Protein AF-A0A221NLJ0-F1 (afdb_monomer_lite)

pLDDT: mean 79.33, std 16.82, range [41.09, 97.25]

Sequence (148 aa):
MNDIEALKMIGRLVASARVQEGKTQVVFAKEAGIDVKTLRTLETGDRLLHDTKLHAVEKVLGWRAMSIRQIWDRREDIDLSLVTTDDMKLGAQQESWDELDAETGKPVTKASQLTTEELLMELQYRVRHLTVEVSKLKDEREAPSTDH

Foldseek 3Di:
DQLQVLQQLQLCQLVVLCVVVVHDLVRLCVQLVHDSVVNVCSNNSVDDDPLSSVQSSLVSSLFDRCLSVVCNVCRVPDDSVPDHNVSRNVCSPVQDLVNVCVVPDDDPPDLVVDDPVRSVVVVVVVVVVVVVVVVVVVVVVPPDPPDD

Structure (mmCIF, N/CA/C/O backbone):
data_AF-A0A221NLJ0-F1
#
_entry.id   AF-A0A221NLJ0-F1
#
loop_
_atom_site.group_PDB
_atom_site.id
_atom_site.type_symbol
_atom_site.label_atom_id
_atom_site.label_alt_id
_atom_site.label_comp_id
_atom_site.label_asym_id
_atom_site.label_entity_id
_atom_site.label_seq_id
_atom_site.pdbx_PDB_ins_code
_atom_site.Cartn_x
_atom_site.Cartn_y
_atom_site.Cartn_z
_atom_site.occupancy
_atom_site.B_iso_or_equiv
_atom_site.auth_seq_id
_atom_site.auth_comp_id
_atom_site.auth_asym_id
_atom_site.auth_atom_id
_atom_site.pdbx_PDB_model_num
ATOM 1 N N . MET A 1 1 ? 18.245 -1.925 -12.129 1.00 56.31 1 MET A N 1
ATOM 2 C CA . MET A 1 1 ? 18.397 -0.463 -11.887 1.00 56.31 1 MET A CA 1
ATOM 3 C C . MET A 1 1 ? 17.039 0.201 -11.610 1.00 56.31 1 MET A C 1
ATOM 5 O O . MET A 1 1 ? 16.926 1.404 -11.774 1.00 56.31 1 MET A O 1
ATOM 9 N N . ASN A 1 2 ? 16.032 -0.560 -11.144 1.00 73.94 2 ASN A N 1
ATOM 10 C CA . ASN A 1 2 ? 14.635 -0.109 -11.086 1.00 73.94 2 ASN A CA 1
ATOM 11 C C . ASN A 1 2 ? 14.098 0.098 -9.650 1.00 73.94 2 ASN A C 1
ATOM 13 O O . ASN A 1 2 ? 12.963 0.502 -9.432 1.00 73.94 2 ASN A O 1
ATOM 17 N N . ASP A 1 3 ? 14.921 -0.169 -8.633 1.00 88.62 3 ASP A N 1
ATOM 18 C CA . ASP A 1 3 ? 14.482 -0.201 -7.233 1.00 88.62 3 ASP A CA 1
ATOM 19 C C . ASP A 1 3 ? 14.098 1.187 -6.707 1.00 88.62 3 ASP A C 1
ATOM 21 O O . ASP A 1 3 ? 13.052 1.354 -6.087 1.00 88.62 3 ASP A O 1
ATOM 25 N N . ILE A 1 4 ? 14.917 2.208 -6.978 1.00 91.62 4 ILE A N 1
ATOM 26 C CA . ILE A 1 4 ? 14.652 3.582 -6.516 1.00 91.62 4 ILE A CA 1
ATOM 27 C C . ILE A 1 4 ? 13.436 4.171 -7.239 1.00 91.62 4 ILE A C 1
ATOM 29 O O . ILE A 1 4 ? 12.635 4.880 -6.630 1.00 91.62 4 ILE A O 1
ATOM 33 N N . GLU A 1 5 ? 13.289 3.883 -8.531 1.00 90.94 5 GLU A N 1
ATOM 34 C CA . GLU A 1 5 ? 12.156 4.345 -9.335 1.00 90.94 5 GLU A CA 1
ATOM 35 C C . GLU A 1 5 ? 10.857 3.679 -8.879 1.00 90.94 5 GLU A C 1
ATOM 37 O O . GLU A 1 5 ? 9.876 4.383 -8.630 1.00 90.94 5 GLU A O 1
ATOM 42 N N . ALA A 1 6 ? 10.880 2.366 -8.629 1.00 92.81 6 ALA A N 1
ATOM 43 C CA . ALA A 1 6 ? 9.759 1.631 -8.055 1.00 92.81 6 ALA A CA 1
ATOM 44 C C . ALA A 1 6 ? 9.356 2.168 -6.679 1.00 92.81 6 ALA A C 1
ATOM 46 O O . ALA A 1 6 ? 8.175 2.430 -6.457 1.00 92.81 6 ALA A O 1
ATOM 47 N N . LEU A 1 7 ? 10.311 2.401 -5.768 1.00 95.56 7 LEU A N 1
ATOM 48 C CA . LEU A 1 7 ? 10.001 2.964 -4.449 1.00 95.56 7 LEU A CA 1
ATOM 49 C C . LEU A 1 7 ? 9.343 4.344 -4.559 1.00 95.56 7 LEU A C 1
ATOM 51 O O . LEU A 1 7 ? 8.338 4.603 -3.896 1.00 95.56 7 LEU A O 1
ATOM 55 N N . LYS A 1 8 ? 9.885 5.230 -5.402 1.00 95.25 8 LYS A N 1
ATOM 56 C CA . LYS A 1 8 ? 9.327 6.575 -5.610 1.00 95.25 8 LYS A CA 1
ATOM 57 C C . LYS A 1 8 ? 7.948 6.539 -6.252 1.00 95.25 8 LYS A C 1
ATOM 59 O O . LYS A 1 8 ? 7.096 7.354 -5.900 1.00 95.25 8 LYS A O 1
ATOM 64 N N . MET A 1 9 ? 7.732 5.629 -7.195 1.00 94.56 9 MET A N 1
ATOM 65 C CA . MET A 1 9 ? 6.441 5.446 -7.845 1.00 94.56 9 MET A CA 1
ATOM 66 C C . MET A 1 9 ? 5.401 4.932 -6.842 1.00 94.56 9 MET A C 1
ATOM 68 O O . MET A 1 9 ? 4.367 5.577 -6.673 1.00 94.56 9 MET A O 1
ATOM 72 N N . ILE A 1 10 ? 5.716 3.872 -6.087 1.00 95.56 10 ILE A N 1
ATOM 73 C CA . ILE A 1 10 ? 4.855 3.337 -5.020 1.00 95.56 10 ILE A CA 1
ATOM 74 C C . ILE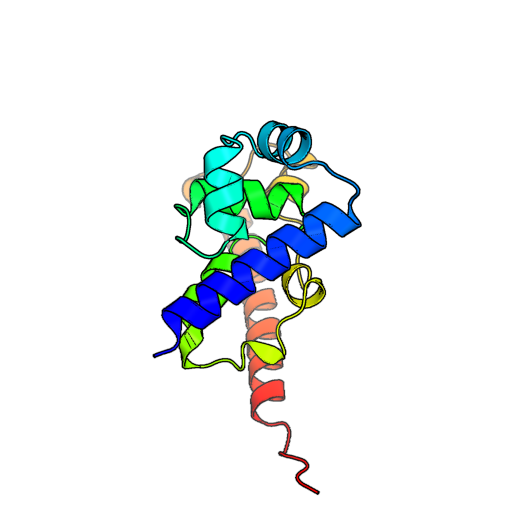 A 1 10 ? 4.508 4.438 -4.013 1.00 95.56 10 ILE A C 1
ATOM 76 O O . ILE A 1 10 ? 3.336 4.644 -3.695 1.00 95.56 10 ILE A O 1
ATOM 80 N N . GLY A 1 11 ? 5.510 5.189 -3.544 1.00 96.62 11 GLY A N 1
ATOM 81 C CA . GLY A 1 11 ? 5.299 6.290 -2.608 1.00 96.62 11 GLY A CA 1
ATOM 82 C C . GLY A 1 11 ? 4.364 7.367 -3.161 1.00 96.62 11 GLY A C 1
ATOM 83 O O . GLY A 1 11 ? 3.449 7.815 -2.465 1.00 96.62 11 GLY A O 1
ATOM 84 N N . ARG A 1 12 ? 4.521 7.721 -4.444 1.00 96.31 12 ARG A N 1
ATOM 85 C CA . ARG A 1 12 ? 3.641 8.668 -5.141 1.00 96.31 12 ARG A CA 1
ATOM 86 C C . ARG A 1 12 ? 2.209 8.154 -5.250 1.00 96.31 12 ARG A C 1
ATOM 88 O O . ARG A 1 12 ? 1.294 8.936 -5.004 1.00 96.31 12 ARG A O 1
ATOM 95 N N . LEU A 1 13 ? 2.007 6.881 -5.594 1.00 95.88 13 LEU A N 1
ATOM 96 C CA . LEU A 1 13 ? 0.671 6.282 -5.679 1.00 95.88 13 LEU A CA 1
ATOM 97 C C . LEU A 1 13 ? -0.037 6.316 -4.325 1.00 95.88 13 LEU A C 1
ATOM 99 O O . LEU A 1 13 ? -1.178 6.766 -4.245 1.00 95.88 13 LEU A O 1
ATOM 103 N N . VAL A 1 14 ? 0.654 5.914 -3.254 1.00 96.38 14 VAL A N 1
ATOM 104 C CA . VAL A 1 14 ? 0.103 5.922 -1.889 1.00 96.38 14 VAL A CA 1
ATOM 105 C C . VAL A 1 14 ? -0.260 7.345 -1.462 1.00 96.38 14 VAL A C 1
ATOM 107 O O . VAL A 1 14 ? -1.371 7.591 -0.991 1.00 96.38 14 VAL A O 1
ATOM 110 N N . ALA A 1 15 ? 0.643 8.308 -1.676 1.00 96.94 15 ALA A N 1
ATOM 111 C CA . ALA A 1 15 ? 0.394 9.706 -1.338 1.00 96.94 15 ALA A CA 1
ATOM 112 C C . ALA A 1 15 ? -0.773 10.296 -2.147 1.00 96.94 15 ALA A C 1
ATOM 114 O O . ALA A 1 15 ? -1.607 11.012 -1.591 1.00 96.94 15 ALA A O 1
ATOM 115 N N . SER A 1 16 ? -0.844 9.991 -3.447 1.00 95.38 16 SER A N 1
ATOM 116 C CA . SER A 1 16 ? -1.907 10.461 -4.335 1.00 95.38 16 SER A CA 1
ATOM 117 C C . SER A 1 16 ? -3.266 9.905 -3.919 1.00 95.38 16 SER A C 1
ATOM 119 O O . SER A 1 16 ? -4.193 10.688 -3.719 1.00 95.38 16 SER A O 1
ATOM 121 N N . ALA A 1 17 ? -3.369 8.595 -3.686 1.00 95.06 17 ALA A N 1
ATOM 122 C CA . ALA A 1 17 ? -4.617 7.960 -3.272 1.00 95.06 17 ALA A CA 1
ATOM 123 C C . ALA A 1 17 ? -5.096 8.466 -1.902 1.00 95.06 17 ALA A C 1
ATOM 125 O O . ALA A 1 17 ? -6.262 8.825 -1.752 1.00 95.06 17 ALA A O 1
ATOM 126 N N . ARG A 1 18 ? -4.189 8.635 -0.928 1.00 96.50 18 ARG A N 1
ATOM 127 C CA . ARG A 1 18 ? -4.540 9.244 0.366 1.00 96.50 18 ARG A CA 1
ATOM 128 C C . ARG A 1 18 ? -5.114 10.657 0.201 1.00 96.50 18 ARG A C 1
ATOM 130 O O . ARG A 1 18 ? -6.069 11.021 0.887 1.00 96.50 18 ARG A O 1
ATOM 137 N N . VAL A 1 19 ? -4.503 11.477 -0.658 1.00 95.88 19 VAL A N 1
ATOM 138 C CA . VAL A 1 19 ? -4.968 12.850 -0.916 1.00 95.88 19 VAL A CA 1
ATOM 139 C C . VAL A 1 19 ? -6.313 12.851 -1.644 1.00 95.88 19 VAL A C 1
ATOM 141 O O . VAL A 1 19 ? -7.162 13.671 -1.304 1.00 95.88 19 VAL A O 1
ATOM 144 N N . GLN A 1 20 ? -6.541 11.926 -2.580 1.00 93.38 20 GLN A N 1
ATOM 145 C CA . GLN A 1 20 ? -7.836 11.747 -3.249 1.00 93.38 20 GLN A CA 1
ATOM 146 C C . GLN A 1 20 ? -8.953 11.375 -2.261 1.00 93.38 20 GLN A C 1
ATOM 148 O O . GLN A 1 20 ? -10.073 11.856 -2.403 1.00 93.38 20 GLN A O 1
ATOM 153 N N . GLU A 1 21 ? -8.646 10.600 -1.218 1.00 91.50 21 GLU A N 1
ATOM 154 C CA . GLU A 1 21 ? -9.573 10.309 -0.112 1.00 91.50 21 GLU A CA 1
ATOM 155 C C . GLU A 1 21 ? -9.754 11.480 0.874 1.00 91.50 21 GLU A C 1
ATOM 157 O O . GLU A 1 21 ? -10.506 11.371 1.842 1.00 91.50 21 GLU A O 1
ATOM 162 N N . GLY A 1 22 ? -9.051 12.602 0.678 1.00 92.88 22 GLY A N 1
ATOM 163 C CA . GLY A 1 22 ? -9.128 13.774 1.553 1.00 92.88 22 GLY A CA 1
ATOM 164 C C . GLY A 1 22 ? -8.498 13.568 2.936 1.00 92.88 22 GLY A C 1
ATOM 165 O O . GLY A 1 22 ? -8.747 14.353 3.854 1.00 92.88 22 GLY A O 1
ATOM 166 N N . LYS A 1 23 ? -7.673 12.528 3.116 1.00 93.12 23 LYS A N 1
ATOM 167 C CA . LYS A 1 23 ? -7.103 12.164 4.421 1.00 93.12 23 LYS A CA 1
ATOM 168 C C . LYS A 1 23 ? -5.756 12.843 4.665 1.00 93.12 23 LYS A C 1
ATOM 170 O O . LYS A 1 23 ? -4.853 12.844 3.824 1.00 93.12 23 LYS A O 1
ATOM 175 N N . THR A 1 24 ? -5.566 13.374 5.873 1.00 95.88 24 THR A N 1
ATOM 176 C CA . THR A 1 24 ? -4.240 13.835 6.322 1.00 95.88 24 THR A CA 1
ATOM 177 C C . THR A 1 24 ? -3.339 12.640 6.646 1.00 95.88 24 THR A C 1
ATOM 179 O O . THR A 1 24 ? -3.832 11.557 6.960 1.00 95.88 24 THR A O 1
ATOM 182 N N . GLN A 1 25 ? -2.012 12.826 6.629 1.00 95.44 25 GLN A N 1
ATOM 183 C CA . GLN A 1 25 ? -1.061 11.765 7.009 1.00 95.44 25 GLN A CA 1
ATOM 184 C C . GLN A 1 25 ? -1.347 11.198 8.410 1.00 95.44 25 GLN A C 1
ATOM 186 O O . GLN A 1 25 ? -1.218 9.999 8.626 1.00 95.44 25 GLN A O 1
ATOM 191 N N . VAL A 1 26 ? -1.755 12.048 9.359 1.00 96.25 26 VAL A N 1
ATOM 192 C CA . VAL A 1 26 ? -2.048 11.631 10.740 1.00 96.25 26 VAL A CA 1
ATOM 193 C C . VAL A 1 26 ? -3.302 10.763 10.807 1.00 96.25 26 VAL A C 1
ATOM 195 O O . VAL A 1 26 ? -3.284 9.720 11.457 1.00 96.25 26 VAL A O 1
ATOM 198 N N . VAL A 1 27 ? -4.375 11.175 10.127 1.00 96.06 27 VAL A N 1
ATOM 199 C CA . VAL A 1 27 ? -5.638 10.421 10.097 1.00 96.06 27 VAL A CA 1
ATOM 200 C C . VAL A 1 27 ? -5.432 9.075 9.409 1.00 96.06 27 VAL A C 1
ATOM 202 O O . VAL A 1 27 ? -5.767 8.044 9.982 1.00 96.06 27 VAL A O 1
ATOM 205 N N . PHE A 1 28 ? -4.785 9.077 8.244 1.00 97.25 28 PHE A N 1
ATOM 206 C CA . PHE A 1 28 ? -4.512 7.857 7.492 1.00 97.25 28 PHE A CA 1
ATOM 207 C C . PHE A 1 28 ? -3.640 6.870 8.278 1.00 97.25 28 PHE A C 1
ATOM 209 O O . PHE A 1 28 ? -3.967 5.692 8.378 1.00 97.25 28 PHE A O 1
ATOM 216 N N . ALA A 1 29 ? -2.545 7.343 8.883 1.00 96.25 29 ALA A N 1
ATOM 217 C CA . ALA A 1 29 ? -1.657 6.486 9.666 1.00 96.25 29 ALA A CA 1
ATOM 218 C C . ALA A 1 29 ? -2.390 5.840 10.853 1.00 96.25 29 ALA A C 1
ATOM 220 O O . ALA A 1 29 ? -2.187 4.659 11.136 1.00 96.25 29 ALA A O 1
ATOM 221 N N . LYS A 1 30 ? -3.290 6.592 11.503 1.00 96.12 30 LYS A N 1
ATOM 222 C CA . LYS A 1 30 ? -4.141 6.082 12.582 1.00 96.12 30 LYS A CA 1
ATOM 223 C C . LYS A 1 30 ? -5.094 4.989 12.091 1.00 96.12 30 LYS A C 1
ATOM 225 O O . LYS A 1 30 ? -5.199 3.964 12.756 1.00 96.12 30 LYS A O 1
ATOM 230 N N . GLU A 1 31 ? -5.762 5.190 10.957 1.00 94.19 31 GLU A N 1
ATOM 231 C CA . GLU A 1 31 ? -6.657 4.186 10.355 1.00 94.19 31 GLU A CA 1
ATOM 232 C C . GLU A 1 31 ? -5.903 2.915 9.946 1.00 94.19 31 GLU A C 1
ATOM 234 O O . GLU A 1 31 ? -6.370 1.809 10.204 1.00 94.19 31 GLU A O 1
ATOM 239 N N . ALA A 1 32 ? -4.704 3.068 9.382 1.00 92.12 32 ALA A N 1
ATOM 240 C CA . ALA A 1 32 ? -3.853 1.955 8.968 1.00 92.12 32 ALA A CA 1
ATOM 241 C C . ALA A 1 32 ? -3.097 1.291 10.135 1.00 92.12 32 ALA A C 1
ATOM 243 O O . ALA A 1 32 ? -2.375 0.318 9.924 1.00 92.12 32 ALA A O 1
ATOM 244 N N . GLY A 1 33 ? -3.211 1.805 11.365 1.00 94.06 33 GLY A N 1
ATOM 245 C CA . GLY A 1 33 ? -2.506 1.257 12.527 1.00 94.06 33 GLY A CA 1
ATOM 246 C C . GLY A 1 33 ? -0.976 1.352 12.432 1.00 94.06 33 GLY A C 1
ATOM 247 O O . GLY A 1 33 ? -0.269 0.496 12.966 1.00 94.06 33 GLY A O 1
ATOM 248 N N . ILE A 1 34 ? -0.447 2.375 11.752 1.00 94.56 34 ILE A N 1
ATOM 249 C CA . ILE A 1 34 ? 0.996 2.614 11.590 1.00 94.56 34 ILE A CA 1
ATOM 250 C C . ILE A 1 34 ? 1.414 3.988 12.132 1.00 94.56 34 ILE A C 1
ATOM 252 O O . ILE A 1 34 ? 0.604 4.890 12.314 1.00 94.56 34 ILE A O 1
ATOM 256 N N . ASP A 1 35 ? 2.713 4.169 12.379 1.00 95.94 35 ASP A N 1
ATOM 257 C CA . ASP A 1 35 ? 3.275 5.475 12.744 1.00 95.94 35 ASP A CA 1
ATOM 258 C C . ASP A 1 35 ? 3.285 6.418 11.522 1.00 95.94 35 ASP A C 1
ATOM 260 O O . ASP A 1 35 ? 3.660 6.014 10.417 1.00 95.94 35 ASP A O 1
ATOM 264 N N . VAL A 1 36 ? 2.955 7.695 11.729 1.00 96.50 36 VAL A N 1
ATOM 265 C CA . VAL A 1 36 ? 3.048 8.775 10.732 1.00 96.50 36 VAL A CA 1
ATOM 266 C C . VAL A 1 36 ? 4.436 8.842 10.088 1.00 96.50 36 VAL A C 1
ATOM 268 O O . VAL A 1 36 ? 4.547 9.060 8.882 1.00 96.50 36 VAL A O 1
ATOM 271 N N . LYS A 1 37 ? 5.512 8.613 10.851 1.00 96.19 37 LYS A N 1
ATOM 272 C CA . LYS A 1 37 ? 6.874 8.556 10.301 1.00 96.19 37 LYS A CA 1
ATOM 273 C C . LYS A 1 37 ? 7.042 7.378 9.342 1.00 96.19 37 LYS A C 1
ATOM 275 O O . LYS A 1 37 ? 7.695 7.522 8.315 1.00 96.19 37 LYS A O 1
ATOM 280 N N . THR A 1 38 ? 6.433 6.236 9.662 1.00 95.38 38 THR A N 1
ATOM 281 C CA . THR A 1 38 ? 6.456 5.046 8.800 1.00 95.38 38 THR A CA 1
ATOM 282 C C . THR A 1 38 ? 5.708 5.310 7.496 1.00 95.38 38 THR A C 1
ATOM 284 O O . THR A 1 38 ? 6.234 4.993 6.432 1.00 95.38 38 THR A O 1
ATOM 287 N N . LEU A 1 39 ? 4.530 5.939 7.569 1.00 96.62 39 LEU A N 1
ATOM 288 C CA . LEU A 1 39 ? 3.786 6.368 6.384 1.00 96.62 39 LEU A CA 1
ATOM 289 C C . LEU A 1 39 ? 4.613 7.339 5.534 1.00 96.62 39 LEU A C 1
ATOM 291 O O . LEU A 1 39 ? 4.719 7.158 4.328 1.00 96.62 39 LEU A O 1
ATOM 295 N N . ARG A 1 40 ? 5.253 8.332 6.162 1.00 96.62 40 ARG A N 1
ATOM 296 C CA . ARG A 1 40 ? 6.091 9.305 5.453 1.00 96.62 40 ARG A CA 1
ATOM 297 C C . ARG A 1 40 ? 7.229 8.632 4.689 1.00 96.62 40 ARG A C 1
ATOM 299 O O . ARG A 1 40 ? 7.421 8.967 3.533 1.00 96.62 40 ARG A O 1
ATOM 306 N N . THR A 1 41 ? 7.940 7.690 5.309 1.00 96.38 41 THR A N 1
ATOM 307 C CA . THR A 1 41 ? 9.017 6.919 4.659 1.00 96.38 41 THR A CA 1
ATOM 308 C C . THR A 1 41 ? 8.524 6.122 3.447 1.00 96.38 41 THR A C 1
ATOM 310 O O . THR A 1 41 ? 9.262 5.973 2.475 1.00 96.38 41 THR A O 1
ATOM 313 N N . LEU A 1 42 ? 7.293 5.603 3.499 1.00 95.94 42 LEU A N 1
ATOM 314 C CA . LEU A 1 42 ? 6.678 4.936 2.355 1.00 95.94 42 LEU A CA 1
ATOM 315 C C . LEU A 1 42 ? 6.334 5.948 1.252 1.00 95.94 42 LEU A C 1
ATOM 317 O O . LEU A 1 42 ? 6.716 5.742 0.107 1.00 95.94 42 LEU A O 1
ATOM 321 N N . GLU A 1 43 ? 5.666 7.054 1.594 1.00 96.62 43 GLU A N 1
ATOM 322 C CA . GLU A 1 43 ? 5.239 8.090 0.637 1.00 96.62 43 GLU A CA 1
ATOM 323 C C . GLU A 1 43 ? 6.408 8.794 -0.066 1.00 96.62 43 GLU A C 1
ATOM 325 O O . GLU A 1 43 ? 6.288 9.177 -1.228 1.00 96.62 43 GLU A O 1
ATOM 330 N N . THR A 1 44 ? 7.550 8.958 0.605 1.00 95.56 44 THR A N 1
ATOM 331 C CA . THR A 1 44 ? 8.766 9.519 -0.005 1.00 95.56 44 THR A CA 1
ATOM 332 C C . THR A 1 44 ? 9.483 8.533 -0.925 1.00 95.56 44 THR A C 1
ATOM 334 O O . THR A 1 44 ? 10.323 8.951 -1.723 1.00 95.56 44 THR A O 1
ATOM 337 N N . GLY A 1 45 ? 9.153 7.241 -0.845 1.00 94.44 45 GLY A N 1
ATOM 338 C CA . GLY A 1 45 ? 9.871 6.190 -1.557 1.00 94.44 45 GLY A CA 1
ATOM 339 C C . GLY A 1 45 ? 11.274 5.944 -0.997 1.00 94.44 45 GLY A C 1
ATOM 340 O O . GLY A 1 45 ? 12.163 5.531 -1.735 1.00 94.44 45 GLY A O 1
ATOM 341 N N . ASP A 1 46 ? 11.498 6.208 0.293 1.00 93.38 46 ASP A N 1
ATOM 342 C CA . ASP A 1 46 ? 12.804 5.962 0.918 1.00 93.38 46 ASP A CA 1
ATOM 343 C C . ASP A 1 46 ? 13.019 4.468 1.188 1.00 93.38 46 ASP A C 1
ATOM 345 O O . ASP A 1 46 ? 14.141 3.963 1.119 1.00 93.38 46 ASP A O 1
ATOM 349 N N . ARG A 1 47 ? 11.946 3.748 1.546 1.00 93.62 47 ARG A N 1
ATOM 350 C CA . ARG A 1 47 ? 12.011 2.320 1.875 1.00 93.62 47 ARG A CA 1
ATOM 351 C C . ARG A 1 47 ? 10.649 1.643 1.760 1.00 93.62 47 ARG A C 1
ATOM 353 O O . ARG A 1 47 ? 9.653 2.164 2.259 1.00 93.62 47 ARG A O 1
ATOM 360 N N . LEU A 1 48 ? 10.642 0.421 1.229 1.00 92.38 48 LEU A N 1
ATOM 361 C CA . LEU A 1 48 ? 9.471 -0.449 1.271 1.00 92.38 48 LEU A CA 1
ATOM 362 C C . LEU A 1 48 ? 9.202 -0.936 2.704 1.00 92.38 48 LEU A C 1
ATOM 364 O O . LEU A 1 48 ? 10.120 -1.285 3.451 1.00 92.38 48 LEU A O 1
ATOM 368 N N . LEU A 1 49 ? 7.935 -0.951 3.111 1.00 91.75 49 LEU A N 1
ATOM 369 C CA . LEU A 1 49 ? 7.552 -1.482 4.417 1.00 91.75 49 LEU A CA 1
ATOM 370 C C . LEU A 1 49 ? 7.513 -3.015 4.403 1.00 91.75 49 LEU A C 1
ATOM 372 O O . LEU A 1 49 ? 7.493 -3.645 3.352 1.00 91.75 49 LEU A O 1
ATOM 376 N N . HIS A 1 50 ? 7.468 -3.614 5.594 1.00 90.81 50 HIS A N 1
ATOM 377 C CA . HIS A 1 50 ? 7.171 -5.039 5.732 1.00 90.81 50 HIS A CA 1
ATOM 378 C C . HIS A 1 50 ? 5.740 -5.346 5.280 1.00 90.81 50 HIS A C 1
ATOM 380 O O . HIS A 1 50 ? 4.843 -4.527 5.496 1.00 90.81 50 HIS A O 1
ATOM 386 N N . ASP A 1 51 ? 5.532 -6.551 4.751 1.00 86.56 51 ASP A N 1
ATOM 387 C CA . ASP A 1 51 ? 4.281 -6.981 4.118 1.00 86.56 51 ASP A CA 1
ATOM 388 C C . ASP A 1 51 ? 3.042 -6.737 4.997 1.00 86.56 51 ASP A C 1
ATOM 390 O O . ASP A 1 51 ? 2.048 -6.204 4.520 1.00 86.56 51 ASP A O 1
ATOM 394 N N . THR A 1 52 ? 3.117 -6.985 6.311 1.00 88.38 52 THR A N 1
ATOM 395 C CA . THR A 1 52 ? 2.005 -6.706 7.244 1.00 88.38 52 THR A CA 1
ATOM 396 C C . THR A 1 52 ? 1.568 -5.237 7.237 1.00 88.38 52 THR A C 1
ATOM 398 O O . THR A 1 52 ? 0.380 -4.939 7.324 1.00 88.38 52 THR A O 1
ATOM 401 N N . LYS A 1 53 ? 2.518 -4.300 7.138 1.00 90.94 53 LYS A N 1
ATOM 402 C CA . LYS A 1 53 ? 2.218 -2.861 7.101 1.00 90.94 53 LYS A CA 1
ATOM 403 C C . LYS A 1 53 ? 1.758 -2.415 5.717 1.00 90.94 53 LYS A C 1
ATOM 405 O O . LYS A 1 53 ? 0.910 -1.536 5.641 1.00 90.94 53 LYS A O 1
ATOM 410 N N . LEU A 1 54 ? 2.298 -3.010 4.650 1.00 91.81 54 LEU A N 1
ATOM 411 C CA . LEU A 1 54 ? 1.805 -2.774 3.290 1.00 91.81 54 LEU A CA 1
ATOM 412 C C . LEU A 1 54 ? 0.345 -3.202 3.170 1.00 91.81 54 LEU A C 1
ATOM 414 O O . LEU A 1 54 ? -0.473 -2.413 2.717 1.00 91.81 54 LEU A O 1
ATOM 418 N N . HIS A 1 55 ? 0.005 -4.380 3.690 1.00 88.81 55 HIS A N 1
ATOM 419 C CA . HIS A 1 55 ? -1.364 -4.877 3.700 1.00 88.81 55 HIS A CA 1
ATOM 420 C C . HIS A 1 55 ? -2.324 -3.942 4.450 1.00 88.81 55 HIS A C 1
ATOM 422 O O . HIS A 1 55 ? -3.425 -3.670 3.981 1.00 88.81 55 HIS A O 1
ATOM 428 N N . ALA A 1 56 ? -1.902 -3.390 5.593 1.00 88.88 56 ALA A N 1
ATOM 429 C CA . ALA A 1 56 ? -2.712 -2.417 6.322 1.00 88.88 56 ALA A CA 1
ATOM 430 C C . ALA A 1 56 ? -2.952 -1.125 5.516 1.00 88.88 56 ALA A C 1
ATOM 432 O O . ALA A 1 56 ? -4.054 -0.582 5.539 1.00 88.88 56 ALA A O 1
ATOM 433 N N . VAL A 1 57 ? -1.945 -0.653 4.774 1.00 94.12 57 VAL A N 1
ATOM 434 C CA . VAL A 1 57 ? -2.067 0.506 3.874 1.00 94.12 57 VAL A CA 1
ATOM 435 C C . VAL A 1 57 ? -3.001 0.198 2.700 1.00 94.12 57 VAL A C 1
ATOM 437 O O . VAL A 1 57 ? -3.912 0.980 2.443 1.00 94.12 57 VAL A O 1
ATOM 440 N N . GLU A 1 58 ? -2.817 -0.942 2.029 1.00 91.75 58 GLU A N 1
ATOM 441 C CA . GLU A 1 58 ? -3.666 -1.401 0.918 1.00 91.75 58 GLU A CA 1
ATOM 442 C C . GLU A 1 58 ? -5.133 -1.498 1.348 1.00 91.75 58 GLU A C 1
ATOM 444 O O . GLU A 1 58 ? -6.011 -0.983 0.661 1.00 91.75 58 GLU A O 1
ATOM 449 N N . LYS A 1 59 ? -5.393 -2.066 2.531 1.00 89.44 59 LYS A N 1
ATOM 450 C CA . LYS A 1 59 ? -6.743 -2.193 3.089 1.00 89.44 59 LYS A CA 1
ATOM 451 C C . LYS A 1 59 ? -7.423 -0.840 3.297 1.00 89.44 59 LYS A C 1
ATOM 453 O O . LYS A 1 59 ? -8.587 -0.689 2.944 1.00 89.44 59 LYS A O 1
ATOM 458 N N . VAL A 1 60 ? -6.720 0.143 3.867 1.00 93.06 60 VAL A N 1
ATOM 459 C CA . VAL A 1 60 ? -7.299 1.480 4.106 1.00 93.06 60 VAL A CA 1
ATOM 460 C C . VAL A 1 60 ? -7.581 2.220 2.799 1.00 93.06 60 VAL A C 1
ATOM 462 O O . VAL A 1 60 ? -8.555 2.964 2.743 1.00 93.06 60 VAL A O 1
ATOM 465 N N . LEU A 1 61 ? -6.769 1.989 1.763 1.00 91.88 61 LEU A N 1
ATOM 466 C CA . LEU A 1 61 ? -6.938 2.578 0.427 1.00 91.88 61 LEU A CA 1
ATOM 467 C C . LEU A 1 61 ? -7.946 1.826 -0.461 1.00 91.88 61 LEU A C 1
ATOM 469 O O . LEU A 1 61 ? -8.166 2.209 -1.614 1.00 91.88 61 LEU A O 1
ATOM 473 N N . GLY A 1 62 ? -8.519 0.722 0.033 1.00 89.12 62 GLY A N 1
ATOM 474 C CA . GLY A 1 62 ? -9.382 -0.157 -0.759 1.00 89.12 62 GLY A CA 1
ATOM 475 C C . GLY A 1 62 ? -8.666 -0.758 -1.973 1.00 89.12 62 GLY A C 1
ATOM 476 O O . GLY A 1 62 ? -9.272 -0.941 -3.027 1.00 89.12 62 GLY A O 1
ATOM 477 N N . TRP A 1 63 ? -7.360 -0.988 -1.863 1.00 90.25 63 TRP A N 1
ATOM 478 C CA . TRP A 1 63 ? -6.555 -1.622 -2.902 1.0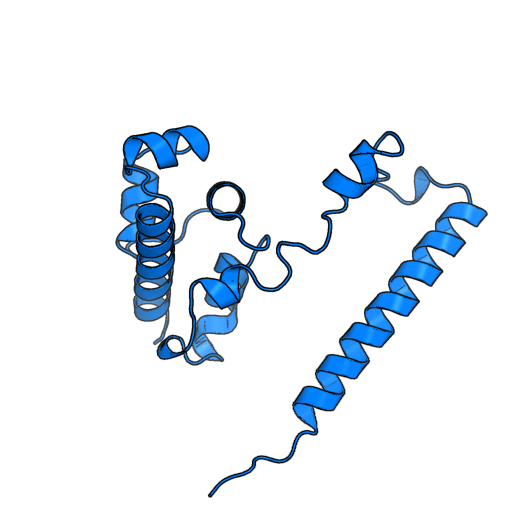0 90.25 63 TRP A CA 1
ATOM 479 C C . TRP A 1 63 ? -6.590 -3.138 -2.759 1.00 90.25 63 TRP A C 1
ATOM 481 O O . TRP A 1 63 ? -6.793 -3.679 -1.669 1.00 90.25 63 TRP A O 1
ATOM 491 N N . ARG A 1 64 ? -6.333 -3.840 -3.864 1.00 87.88 64 ARG A N 1
ATOM 492 C CA . ARG A 1 64 ? -6.195 -5.294 -3.845 1.00 87.88 64 ARG A CA 1
ATOM 493 C C . ARG A 1 64 ? -5.019 -5.674 -2.949 1.00 87.88 64 ARG A C 1
ATOM 495 O O . ARG A 1 64 ? -3.940 -5.080 -3.039 1.00 87.88 64 ARG A O 1
ATOM 502 N N . ALA A 1 65 ? -5.219 -6.697 -2.123 1.00 84.00 65 ALA A N 1
ATOM 503 C CA . ALA A 1 65 ? -4.161 -7.236 -1.283 1.00 84.00 65 ALA A CA 1
ATOM 504 C C . ALA A 1 65 ? -2.941 -7.641 -2.127 1.00 84.00 65 ALA A C 1
ATOM 506 O O . ALA A 1 65 ? -3.079 -8.246 -3.194 1.00 84.00 65 ALA A O 1
ATOM 507 N N . MET A 1 66 ? -1.747 -7.325 -1.626 1.00 88.44 66 MET A N 1
ATOM 508 C CA . MET A 1 66 ? -0.452 -7.598 -2.257 1.00 88.44 66 MET A CA 1
ATOM 509 C C . MET A 1 66 ? -0.191 -6.825 -3.560 1.00 88.44 66 MET A C 1
ATOM 511 O O . MET A 1 66 ? 0.786 -7.122 -4.250 1.00 88.44 66 MET A O 1
ATOM 515 N N . SER A 1 67 ? -1.009 -5.831 -3.912 1.00 89.12 67 SER A N 1
ATOM 516 C CA . SER A 1 67 ? -0.810 -5.005 -5.113 1.00 89.12 67 SER A CA 1
ATOM 517 C C . SER A 1 67 ? 0.524 -4.251 -5.084 1.00 89.12 67 SER A C 1
ATOM 519 O O . SER A 1 67 ? 1.269 -4.281 -6.066 1.00 89.12 67 SER A O 1
ATOM 521 N N . ILE A 1 68 ? 0.896 -3.657 -3.945 1.00 92.38 68 ILE A N 1
ATOM 522 C CA . ILE A 1 68 ? 2.174 -2.947 -3.790 1.00 92.38 68 ILE A CA 1
ATOM 523 C C . ILE A 1 68 ? 3.338 -3.932 -3.912 1.00 92.38 68 ILE A C 1
ATOM 525 O O . ILE A 1 68 ? 4.351 -3.644 -4.556 1.00 92.38 68 ILE A O 1
ATOM 529 N N . ARG A 1 69 ? 3.191 -5.118 -3.309 1.00 90.25 69 ARG A N 1
ATOM 530 C CA . ARG A 1 69 ? 4.224 -6.155 -3.350 1.00 90.25 69 ARG A CA 1
ATOM 531 C C . ARG A 1 69 ? 4.427 -6.696 -4.762 1.00 90.25 69 ARG A C 1
ATOM 533 O O . ARG A 1 69 ? 5.562 -6.877 -5.182 1.00 90.25 69 ARG A O 1
ATOM 540 N N . GLN A 1 70 ? 3.348 -6.888 -5.513 1.00 88.69 70 GLN A N 1
ATOM 541 C CA . GLN A 1 70 ? 3.416 -7.357 -6.891 1.00 88.69 70 GLN A CA 1
ATOM 542 C C . GLN A 1 70 ? 4.161 -6.373 -7.798 1.00 88.69 70 GLN A C 1
ATOM 544 O O . GLN A 1 70 ? 4.973 -6.805 -8.614 1.00 88.69 70 GLN A O 1
ATOM 549 N N . ILE A 1 71 ? 3.926 -5.066 -7.638 1.00 90.38 71 ILE A N 1
ATOM 550 C CA . ILE A 1 71 ? 4.697 -4.030 -8.343 1.00 90.38 71 ILE A CA 1
ATOM 551 C C . ILE A 1 71 ? 6.172 -4.135 -7.979 1.00 90.38 71 ILE A C 1
ATOM 553 O O . ILE A 1 71 ? 7.028 -4.112 -8.857 1.00 90.38 71 ILE A O 1
ATOM 557 N N . TRP A 1 72 ? 6.473 -4.257 -6.685 1.00 92.38 72 TRP A N 1
ATOM 558 C CA . TRP A 1 72 ? 7.848 -4.357 -6.213 1.00 92.38 72 TRP A CA 1
ATOM 559 C C . TRP A 1 72 ? 8.575 -5.579 -6.781 1.00 92.38 72 TRP A C 1
ATOM 561 O O . TRP A 1 72 ? 9.705 -5.469 -7.258 1.00 92.38 72 TRP A O 1
ATOM 571 N N . ASP A 1 73 ? 7.932 -6.742 -6.757 1.00 89.75 73 ASP A N 1
ATOM 572 C CA . ASP A 1 73 ? 8.541 -7.989 -7.212 1.00 89.75 73 ASP A CA 1
ATOM 573 C C . ASP A 1 73 ? 8.705 -8.008 -8.742 1.00 89.75 73 ASP A C 1
ATOM 575 O O . ASP A 1 73 ? 9.712 -8.510 -9.232 1.00 89.75 73 ASP A O 1
ATOM 579 N N . ARG A 1 74 ? 7.780 -7.390 -9.493 1.00 87.50 74 ARG A N 1
ATOM 580 C CA . ARG A 1 74 ? 7.824 -7.291 -10.965 1.00 87.50 74 ARG A CA 1
ATOM 581 C C . ARG A 1 74 ? 8.492 -6.023 -11.485 1.00 87.50 74 ARG A C 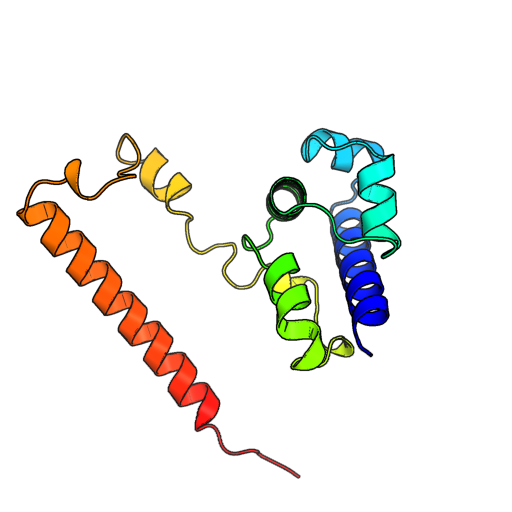1
ATOM 583 O O . ARG A 1 74 ? 8.413 -5.752 -12.678 1.00 87.50 74 ARG A O 1
ATOM 590 N N . ARG A 1 75 ? 9.126 -5.227 -10.621 1.00 91.69 75 ARG A N 1
ATOM 591 C CA . ARG A 1 75 ? 9.628 -3.894 -10.987 1.00 91.69 75 ARG A CA 1
ATOM 592 C C . ARG A 1 75 ? 10.570 -3.904 -12.185 1.00 91.69 75 ARG A C 1
ATOM 594 O O . ARG A 1 75 ? 10.640 -2.909 -12.876 1.00 91.69 75 ARG A O 1
ATOM 601 N N . GLU A 1 76 ? 11.293 -4.986 -12.448 1.00 88.62 76 GLU A N 1
ATOM 602 C CA . GLU A 1 76 ? 12.199 -5.077 -13.602 1.00 88.62 76 GLU A CA 1
ATOM 603 C C . GLU A 1 76 ? 11.478 -5.412 -14.920 1.00 88.62 76 GLU A C 1
ATOM 605 O O . GLU A 1 76 ? 12.019 -5.136 -15.986 1.00 88.62 76 GLU A O 1
ATOM 610 N N . ASP A 1 77 ? 10.249 -5.929 -14.841 1.00 86.00 77 ASP A N 1
ATOM 611 C CA . ASP A 1 77 ? 9.485 -6.486 -15.964 1.00 86.00 77 ASP A CA 1
ATOM 612 C C . ASP A 1 77 ? 8.284 -5.622 -16.384 1.00 86.00 77 ASP A C 1
ATOM 614 O O . ASP A 1 77 ? 7.573 -5.971 -17.327 1.00 86.00 77 ASP A O 1
ATOM 618 N N . ILE A 1 78 ? 7.998 -4.536 -15.660 1.00 83.81 78 ILE A N 1
ATOM 619 C CA . ILE A 1 78 ? 6.850 -3.659 -15.921 1.00 83.81 78 ILE A CA 1
ATOM 620 C C . ILE A 1 78 ? 7.301 -2.225 -16.182 1.00 83.81 78 ILE A C 1
ATOM 622 O O . ILE A 1 78 ? 8.243 -1.727 -15.564 1.00 83.81 78 ILE A O 1
ATOM 626 N N . ASP A 1 79 ? 6.575 -1.536 -17.059 1.00 86.00 79 ASP A N 1
ATOM 627 C CA . ASP A 1 79 ? 6.725 -0.096 -17.220 1.00 86.00 79 ASP A CA 1
ATOM 628 C C . ASP A 1 79 ? 6.046 0.622 -16.046 1.00 86.00 79 ASP A C 1
ATOM 630 O O . ASP A 1 79 ? 4.823 0.763 -15.983 1.00 86.00 79 ASP A O 1
ATOM 634 N N . LEU A 1 80 ? 6.860 1.077 -15.093 1.00 85.69 80 LEU A N 1
ATOM 635 C CA . LEU A 1 80 ? 6.393 1.775 -13.897 1.00 85.69 80 LEU A CA 1
ATOM 636 C C . LEU A 1 80 ? 5.690 3.103 -14.205 1.00 85.69 80 LEU A C 1
ATOM 638 O O . LEU A 1 80 ? 4.976 3.612 -13.343 1.00 85.69 80 LEU A O 1
ATOM 642 N N . SER A 1 81 ? 5.896 3.685 -15.392 1.00 84.69 81 SER A N 1
ATOM 643 C CA . SER A 1 81 ? 5.264 4.952 -15.775 1.00 84.69 81 SER A CA 1
ATOM 644 C C . SER A 1 81 ? 3.775 4.804 -16.094 1.00 84.69 81 SER A C 1
ATOM 646 O O . SER A 1 81 ? 3.033 5.781 -15.989 1.00 84.69 81 SER A O 1
ATOM 648 N N . LEU A 1 82 ? 3.342 3.585 -16.426 1.00 85.50 82 LEU A N 1
ATOM 649 C CA . LEU A 1 82 ? 1.960 3.263 -16.775 1.00 85.50 82 LEU A CA 1
ATOM 650 C C . LEU A 1 82 ? 1.124 2.820 -15.571 1.00 85.50 82 LEU A C 1
ATOM 652 O O . LEU A 1 82 ? -0.088 2.699 -15.697 1.00 85.50 82 LEU A O 1
ATOM 656 N N . VAL A 1 83 ? 1.746 2.587 -14.411 1.00 86.56 83 VAL A N 1
ATOM 657 C CA . VAL A 1 83 ? 1.037 2.123 -13.214 1.00 86.56 83 VAL A CA 1
ATOM 658 C C . VAL A 1 83 ? 0.269 3.277 -12.571 1.00 86.56 83 VAL A C 1
ATOM 660 O O . VAL A 1 83 ? 0.844 4.285 -12.152 1.00 86.56 83 VAL A O 1
ATOM 663 N N . THR A 1 84 ? -1.041 3.102 -12.444 1.00 90.25 84 THR A N 1
ATOM 664 C CA . THR A 1 84 ? -1.977 4.076 -11.880 1.00 90.25 84 THR A CA 1
ATOM 665 C C . THR A 1 84 ? -2.588 3.596 -10.563 1.00 90.25 84 THR A C 1
ATOM 667 O O . THR A 1 84 ? -2.453 2.446 -10.151 1.00 90.25 84 THR A O 1
ATOM 670 N N . THR A 1 85 ? -3.302 4.489 -9.874 1.00 88.69 85 THR A N 1
ATOM 671 C CA . THR A 1 85 ? -4.076 4.137 -8.673 1.00 88.69 85 THR A CA 1
ATOM 672 C C . THR A 1 85 ? -5.229 3.178 -8.964 1.00 88.69 85 THR A C 1
ATOM 674 O O . THR A 1 85 ? -5.657 2.465 -8.059 1.00 88.69 85 THR A O 1
ATOM 677 N N . ASP A 1 86 ? -5.739 3.156 -10.196 1.00 85.19 86 ASP A N 1
ATOM 678 C CA . ASP A 1 86 ? -6.850 2.284 -10.581 1.00 85.19 86 ASP A CA 1
ATOM 679 C C . ASP A 1 86 ? -6.366 0.846 -10.801 1.00 85.19 86 ASP A C 1
ATOM 681 O O . ASP A 1 86 ? -7.048 -0.100 -10.403 1.00 85.19 86 ASP A O 1
ATOM 685 N N . ASP A 1 87 ? -5.127 0.674 -11.274 1.00 84.69 87 ASP A N 1
ATOM 686 C CA . ASP A 1 87 ? -4.460 -0.633 -11.350 1.00 84.69 87 ASP A CA 1
ATOM 687 C C . ASP A 1 87 ? -4.308 -1.292 -9.974 1.00 84.69 87 ASP A C 1
ATOM 689 O O . ASP A 1 87 ? -4.393 -2.515 -9.840 1.00 84.69 87 ASP A O 1
ATOM 693 N N . MET A 1 88 ? -4.166 -0.483 -8.921 1.00 86.31 88 MET A N 1
ATOM 694 C CA . MET A 1 88 ? -4.116 -0.969 -7.538 1.00 86.31 88 MET A CA 1
ATOM 695 C C . MET A 1 88 ? -5.469 -1.491 -7.046 1.00 86.31 88 MET A C 1
ATOM 697 O O . MET A 1 88 ? -5.520 -2.324 -6.139 1.00 86.31 88 MET A O 1
ATOM 701 N N . LYS A 1 89 ? -6.571 -1.008 -7.631 1.00 84.50 89 LYS A N 1
ATOM 702 C CA . LYS A 1 89 ? -7.950 -1.372 -7.274 1.00 84.50 89 LYS A CA 1
ATOM 703 C C . LYS A 1 89 ? -8.514 -2.496 -8.141 1.00 84.50 89 LYS A C 1
ATOM 705 O O . LYS A 1 89 ? -9.534 -3.079 -7.777 1.00 84.50 89 LYS A O 1
ATOM 710 N N . LEU A 1 90 ? -7.880 -2.822 -9.267 1.00 77.00 90 LEU A N 1
ATOM 711 C CA . LEU A 1 90 ? -8.292 -3.921 -10.141 1.00 77.00 90 LEU A CA 1
ATOM 712 C C . LEU A 1 90 ? -8.307 -5.249 -9.357 1.00 77.00 90 LEU A C 1
ATOM 714 O O . LEU A 1 90 ? -7.272 -5.744 -8.905 1.00 77.00 90 LEU A O 1
ATOM 718 N N . GLY A 1 91 ? -9.512 -5.797 -9.162 1.00 63.66 91 GLY A N 1
ATOM 719 C CA . GLY A 1 91 ? -9.759 -6.999 -8.356 1.00 63.66 91 GLY A CA 1
ATOM 720 C C . GLY A 1 91 ? -9.946 -6.755 -6.851 1.00 63.66 91 GLY A C 1
ATOM 721 O O . GLY A 1 91 ? -10.129 -7.714 -6.115 1.00 63.66 91 GLY A O 1
ATOM 722 N N . ALA A 1 92 ? -9.951 -5.505 -6.373 1.00 59.34 92 ALA A N 1
ATOM 723 C CA . ALA A 1 92 ? -10.224 -5.180 -4.966 1.00 59.34 92 ALA A CA 1
ATOM 724 C C . ALA A 1 92 ? -11.690 -5.425 -4.554 1.00 59.34 92 ALA A C 1
ATOM 726 O O . ALA A 1 92 ? -11.972 -5.532 -3.369 1.00 59.34 92 ALA A O 1
ATOM 727 N N . GLN A 1 93 ? -12.605 -5.517 -5.530 1.00 53.12 93 GLN A N 1
ATOM 728 C CA . GLN A 1 93 ? -14.017 -5.884 -5.338 1.00 53.12 93 GLN A CA 1
ATOM 729 C C . GLN A 1 93 ? -14.306 -7.373 -5.586 1.00 53.12 93 GLN A C 1
ATOM 731 O O . GLN A 1 93 ? -15.466 -7.775 -5.546 1.00 53.12 93 GLN A O 1
ATOM 736 N N . GLN A 1 94 ? -13.294 -8.199 -5.888 1.00 48.44 94 GLN A N 1
ATOM 737 C CA . GLN A 1 94 ? -13.490 -9.639 -5.742 1.00 48.44 94 GLN A CA 1
ATOM 738 C C . GLN A 1 94 ? -13.579 -9.888 -4.245 1.00 48.44 94 GLN A C 1
ATOM 740 O O . GLN A 1 94 ? -12.587 -9.675 -3.549 1.00 48.44 94 GLN A O 1
ATOM 745 N N . GLU A 1 95 ? -14.777 -10.256 -3.786 1.00 46.91 95 GLU A N 1
ATOM 746 C CA . GLU A 1 95 ? -15.062 -10.581 -2.392 1.00 46.91 95 GLU A CA 1
ATOM 747 C C . GLU A 1 95 ? -13.892 -11.383 -1.834 1.00 46.91 95 GLU A C 1
ATOM 749 O O . GLU A 1 95 ? -13.529 -12.450 -2.347 1.00 46.91 95 GLU A O 1
ATOM 754 N N . SER A 1 96 ? -13.227 -10.816 -0.831 1.00 49.38 96 SER A N 1
ATOM 755 C CA . SER A 1 96 ? -12.204 -11.584 -0.141 1.00 49.38 96 SER A CA 1
ATOM 756 C C . SER A 1 96 ? -12.902 -12.758 0.547 1.00 49.38 96 SER A C 1
ATOM 758 O O . SER A 1 96 ? -14.055 -12.639 0.960 1.00 49.38 96 SER A O 1
ATOM 760 N N . TRP A 1 97 ? -12.222 -13.894 0.697 1.00 46.19 97 TRP A N 1
ATOM 761 C CA . TRP A 1 97 ? -12.778 -15.025 1.449 1.00 46.19 97 TRP A CA 1
ATOM 762 C C . TRP A 1 97 ? -13.287 -14.605 2.843 1.00 46.19 97 TRP A C 1
ATOM 764 O O . TRP A 1 97 ? -14.292 -15.136 3.293 1.00 46.19 97 TRP A O 1
ATOM 774 N N . ASP A 1 98 ? -12.687 -13.574 3.455 1.00 45.16 98 ASP A N 1
ATOM 775 C CA . ASP A 1 98 ? -13.129 -12.991 4.731 1.00 45.16 98 ASP A CA 1
ATOM 776 C C . ASP A 1 98 ? -14.528 -12.335 4.668 1.00 45.16 98 ASP A C 1
ATOM 778 O O . ASP A 1 98 ? -15.230 -12.287 5.678 1.00 45.16 98 ASP A O 1
ATOM 782 N N . GLU A 1 99 ? -14.942 -11.811 3.509 1.00 46.28 99 GLU A N 1
ATOM 783 C CA . GLU A 1 99 ? -16.272 -11.217 3.291 1.00 46.28 99 GLU A CA 1
ATOM 784 C C . GLU A 1 99 ? -17.321 -12.290 2.974 1.00 46.28 99 GLU A C 1
ATOM 786 O O . GLU 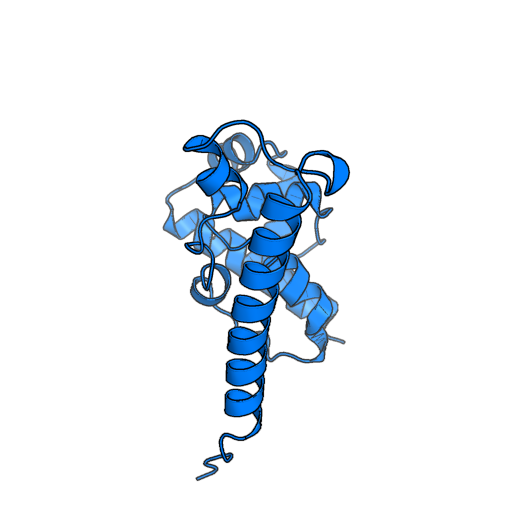A 1 99 ? -18.431 -12.221 3.499 1.00 46.28 99 GLU A O 1
ATOM 791 N N . LEU A 1 100 ? -16.944 -13.328 2.218 1.00 50.75 100 LEU A N 1
ATOM 792 C CA . LEU A 1 100 ? -17.780 -14.515 1.996 1.00 50.75 100 LEU A CA 1
ATOM 793 C C . LEU A 1 100 ? -17.992 -15.326 3.292 1.00 50.75 100 LEU A C 1
ATOM 795 O O . LEU A 1 100 ? -19.076 -15.856 3.526 1.00 50.75 100 LEU A O 1
ATOM 799 N N . ASP A 1 101 ? -16.997 -15.371 4.184 1.00 44.47 101 ASP A N 1
ATOM 800 C CA . ASP A 1 101 ? -17.084 -16.039 5.492 1.00 44.47 101 ASP A CA 1
ATOM 801 C C . ASP A 1 101 ? -17.999 -15.308 6.493 1.00 44.47 101 ASP A C 1
ATOM 803 O O . ASP A 1 101 ? -18.536 -15.920 7.421 1.00 44.47 101 ASP A O 1
ATOM 807 N N . ALA A 1 102 ? -18.221 -14.000 6.334 1.00 48.94 102 ALA A N 1
ATOM 808 C CA . ALA A 1 102 ? -19.079 -13.243 7.246 1.00 48.94 102 ALA A CA 1
ATOM 809 C C . ALA A 1 102 ? -20.562 -13.652 7.142 1.00 48.94 102 ALA A C 1
ATOM 811 O O . ALA A 1 102 ? -21.303 -13.524 8.122 1.00 48.94 102 ALA A O 1
ATOM 812 N N . GLU A 1 103 ? -20.988 -14.177 5.990 1.00 47.59 103 GLU A N 1
ATOM 813 C CA . GLU A 1 103 ? -22.372 -14.588 5.737 1.00 47.59 103 GLU A CA 1
ATOM 814 C C . GLU A 1 103 ? -22.628 -16.071 6.083 1.00 47.59 103 GLU A C 1
ATOM 816 O O . GLU A 1 103 ? -23.757 -16.452 6.400 1.00 47.59 103 GLU A O 1
ATOM 821 N N . THR A 1 104 ? -21.579 -16.906 6.134 1.00 47.78 104 THR A N 1
ATOM 822 C CA . THR A 1 104 ? -21.691 -18.364 6.335 1.00 47.78 104 THR A CA 1
ATOM 823 C C . THR A 1 104 ? -20.690 -18.946 7.341 1.00 47.78 104 THR A C 1
ATOM 825 O O . THR A 1 104 ? -20.047 -19.956 7.089 1.00 47.78 104 THR A O 1
ATOM 828 N N . GLY A 1 105 ? -20.603 -18.388 8.548 1.00 52.28 105 GLY A N 1
ATOM 829 C CA . GLY A 1 105 ? -19.871 -19.040 9.643 1.00 52.28 105 GLY A CA 1
ATOM 830 C C . GLY A 1 105 ? -18.345 -19.089 9.459 1.00 52.28 105 GLY A C 1
ATOM 831 O O . GLY A 1 105 ? -17.773 -18.476 8.577 1.00 52.28 105 GLY A O 1
ATOM 832 N N . LYS A 1 106 ? -17.650 -19.739 10.403 1.00 47.56 106 LYS A N 1
ATOM 833 C CA . LYS A 1 106 ? -16.195 -19.569 10.580 1.00 47.56 106 LYS A CA 1
ATOM 834 C C . LYS A 1 106 ? -15.381 -19.942 9.322 1.00 47.56 106 LYS A C 1
ATOM 836 O O . LYS A 1 106 ? -15.585 -21.049 8.825 1.00 47.56 106 LYS A O 1
ATOM 841 N N . PRO A 1 107 ? -14.349 -19.144 8.975 1.00 49.62 107 PRO A N 1
ATOM 842 C CA . PRO A 1 107 ? -13.423 -19.428 7.887 1.00 49.62 107 PRO A CA 1
ATOM 843 C C . PRO A 1 107 ? -12.864 -20.841 7.904 1.00 49.62 107 PRO A C 1
ATOM 845 O O . PRO A 1 107 ? -12.240 -21.278 8.886 1.00 49.62 107 PRO A O 1
ATOM 848 N N . VAL A 1 108 ? -13.024 -21.543 6.785 1.00 54.50 108 VAL A N 1
ATOM 849 C CA . VAL A 1 108 ? -12.361 -22.826 6.549 1.00 54.50 108 VAL A CA 1
ATOM 850 C C . VAL A 1 108 ? -10.909 -22.544 6.178 1.00 54.50 108 VAL A C 1
ATOM 852 O O . VAL A 1 108 ? -10.526 -22.372 5.025 1.00 54.50 108 VAL A O 1
ATOM 855 N N . THR A 1 109 ? -10.063 -22.508 7.200 1.00 55.66 109 THR A N 1
ATOM 856 C CA . THR A 1 109 ? -8.623 -22.238 7.058 1.00 55.66 109 THR A CA 1
ATOM 857 C C . THR A 1 109 ? -7.811 -23.493 6.737 1.00 55.66 109 THR A C 1
ATOM 859 O O . THR A 1 109 ? -6.634 -23.397 6.385 1.00 55.66 109 THR A O 1
ATOM 862 N N . LYS A 1 110 ? -8.401 -24.690 6.883 1.00 56.19 110 LYS A N 1
ATOM 863 C CA . LYS A 1 110 ? -7.726 -25.979 6.672 1.00 56.19 110 LYS A CA 1
ATOM 864 C C . LYS A 1 110 ? -8.653 -26.996 6.014 1.00 56.19 110 LYS A C 1
ATOM 866 O O . LYS A 1 110 ? -9.784 -27.172 6.449 1.00 56.19 110 LYS A O 1
ATOM 871 N N . ALA A 1 111 ? -8.120 -27.774 5.068 1.00 57.97 111 ALA A N 1
ATOM 87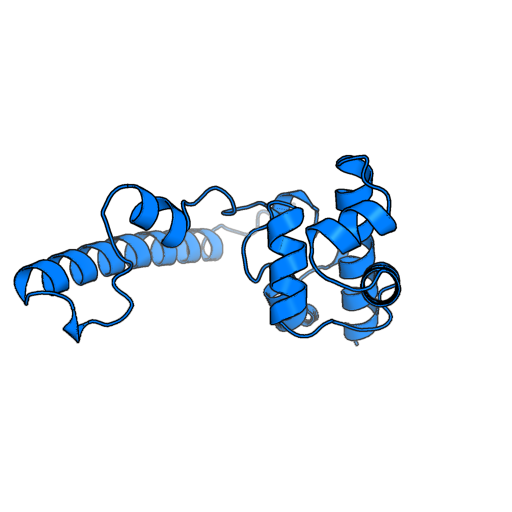2 C CA . ALA A 1 111 ? -8.848 -28.859 4.397 1.00 57.97 111 ALA A CA 1
ATOM 873 C C . ALA A 1 111 ? -9.432 -29.902 5.372 1.00 57.97 111 ALA A C 1
ATOM 875 O O . ALA A 1 111 ? -10.451 -30.515 5.086 1.00 57.97 111 ALA A O 1
ATOM 876 N N . SER A 1 112 ? -8.820 -30.071 6.550 1.00 63.03 112 SER A N 1
ATOM 877 C CA . SER A 1 112 ? -9.294 -30.972 7.608 1.00 63.03 112 SER A CA 1
ATOM 878 C C . SER A 1 112 ? -10.594 -30.527 8.290 1.00 63.03 112 SER A C 1
ATOM 880 O O . SER A 1 112 ? -11.095 -31.246 9.148 1.00 63.03 112 SER A O 1
ATOM 882 N N . GLN A 1 113 ? -11.081 -29.317 8.005 1.00 61.34 113 GLN A N 1
ATOM 883 C CA . GLN A 1 113 ? -12.326 -28.776 8.558 1.00 61.34 113 GLN A CA 1
ATOM 884 C C . GLN A 1 113 ? -13.537 -29.059 7.660 1.00 61.34 113 GLN A C 1
ATOM 886 O O . GLN A 1 113 ? -14.652 -28.745 8.059 1.00 61.34 113 GLN A O 1
ATOM 891 N N . LEU A 1 114 ? -13.315 -29.652 6.485 1.00 69.75 114 LEU A N 1
ATOM 892 C CA . LEU A 1 114 ? -14.350 -30.004 5.523 1.00 69.75 114 LEU A CA 1
ATOM 893 C C . LEU A 1 114 ? -14.611 -31.507 5.547 1.00 69.75 114 LEU A C 1
ATOM 895 O O . LEU A 1 114 ? -13.689 -32.319 5.679 1.00 69.75 114 LEU A O 1
ATOM 899 N N . THR A 1 115 ? -15.868 -31.886 5.352 1.00 76.88 115 THR A N 1
ATOM 900 C CA . THR A 1 115 ? -16.197 -33.242 4.918 1.00 76.88 115 THR A CA 1
ATOM 901 C C . THR A 1 115 ? -15.614 -33.500 3.525 1.00 76.88 115 THR A C 1
ATOM 903 O O . THR A 1 115 ? -15.284 -32.580 2.774 1.00 76.88 115 THR A O 1
ATOM 906 N N . THR A 1 116 ? -15.476 -34.772 3.146 1.00 71.81 116 THR A N 1
ATOM 907 C CA . THR A 1 116 ? -14.956 -35.146 1.821 1.00 71.81 116 THR A CA 1
ATOM 908 C C . THR A 1 116 ? -15.772 -34.526 0.684 1.00 71.81 116 THR A C 1
ATOM 910 O O . THR A 1 116 ? -15.208 -34.152 -0.339 1.00 71.81 116 THR A O 1
ATOM 913 N N . GLU A 1 117 ? -17.083 -34.390 0.871 1.00 72.50 117 GLU A N 1
ATOM 914 C CA . GLU A 1 117 ? -17.993 -33.829 -0.124 1.00 72.50 117 GLU A CA 1
ATOM 915 C C . GLU A 1 117 ? -17.818 -32.309 -0.268 1.00 72.50 117 GLU A C 1
ATOM 917 O O . GLU A 1 117 ? -17.692 -31.801 -1.381 1.00 72.50 117 GLU A O 1
ATOM 922 N N . GLU A 1 118 ? -17.686 -31.593 0.849 1.00 71.50 118 GLU A N 1
ATOM 923 C CA . GLU A 1 118 ? -17.410 -30.151 0.857 1.00 71.50 118 GLU A CA 1
ATOM 924 C C . GLU A 1 118 ? -16.019 -29.832 0.293 1.00 71.50 118 GLU A C 1
ATOM 926 O O . GLU A 1 118 ? -15.858 -28.890 -0.480 1.00 71.50 118 GLU A O 1
ATOM 931 N N . LEU A 1 119 ? -15.013 -30.657 0.600 1.00 76.00 119 LEU A N 1
ATOM 932 C CA . LEU A 1 119 ? -13.673 -30.512 0.032 1.00 76.00 119 LEU A CA 1
ATOM 933 C C . LEU A 1 119 ? -13.677 -30.713 -1.490 1.00 76.00 119 LEU A C 1
ATOM 935 O O . LEU A 1 119 ? -12.974 -30.002 -2.208 1.00 76.00 119 LEU A O 1
ATOM 939 N N . LEU A 1 120 ? -14.460 -31.671 -1.992 1.00 75.06 120 LEU A N 1
ATOM 940 C CA . LEU A 1 120 ? -14.599 -31.905 -3.429 1.00 75.06 120 LEU A CA 1
ATOM 941 C C . LEU A 1 120 ? -15.293 -30.733 -4.130 1.00 75.06 120 LEU A C 1
ATOM 943 O O . LEU A 1 120 ? -14.829 -30.325 -5.195 1.00 75.06 120 LEU A O 1
ATOM 947 N N . MET A 1 121 ? -16.348 -30.169 -3.536 1.00 71.06 121 MET A N 1
ATOM 948 C CA . MET A 1 121 ? -17.015 -28.977 -4.073 1.00 71.06 121 MET A CA 1
ATOM 949 C C . MET A 1 121 ? -16.073 -27.771 -4.118 1.00 71.06 121 MET A C 1
ATOM 951 O O . MET A 1 121 ? -15.976 -27.102 -5.147 1.00 71.06 121 MET A O 1
ATOM 955 N N . GLU A 1 122 ? -15.309 -27.549 -3.050 1.00 72.75 122 GLU A N 1
ATOM 956 C CA . GLU A 1 122 ? -14.341 -26.456 -2.967 1.00 72.75 122 GLU A CA 1
ATOM 957 C C . GLU A 1 122 ? -13.213 -26.609 -3.999 1.00 72.75 122 GLU A C 1
ATOM 959 O O . GLU A 1 122 ? -12.857 -25.667 -4.709 1.00 72.75 122 GLU A O 1
ATOM 964 N N . LEU A 1 123 ? -12.670 -27.820 -4.157 1.00 76.50 123 LEU A N 1
ATOM 965 C CA . LEU A 1 123 ? -11.657 -28.097 -5.177 1.00 76.50 123 LEU A CA 1
ATOM 966 C C . LEU A 1 123 ? -12.208 -27.910 -6.596 1.00 76.50 123 LEU A C 1
ATOM 968 O O . LEU A 1 123 ? -11.523 -27.333 -7.441 1.00 76.50 123 LEU A O 1
ATOM 972 N N . GLN A 1 124 ? -13.437 -28.354 -6.868 1.00 72.69 124 GLN A N 1
ATOM 973 C CA . GLN A 1 124 ? -14.085 -28.152 -8.167 1.00 72.69 124 GLN A CA 1
ATOM 974 C C . GLN A 1 124 ? -14.303 -26.669 -8.474 1.00 72.69 124 GLN A C 1
ATOM 976 O O . GLN A 1 124 ? -14.043 -26.230 -9.598 1.00 72.69 124 GLN A O 1
ATOM 981 N N . TYR A 1 125 ? -14.737 -25.897 -7.479 1.00 70.75 125 TYR A N 1
ATOM 982 C CA . TYR A 1 125 ? -14.898 -24.453 -7.590 1.00 70.75 125 TYR A CA 1
ATOM 983 C C . TYR A 1 125 ? -13.560 -23.761 -7.900 1.00 70.75 125 TYR A C 1
ATOM 985 O O . TYR A 1 125 ? -13.456 -23.040 -8.897 1.00 70.75 125 TYR A O 1
ATOM 993 N N . ARG A 1 126 ? -12.501 -24.071 -7.137 1.00 73.44 126 ARG A N 1
ATOM 994 C CA . ARG A 1 126 ? -11.145 -23.529 -7.355 1.00 73.44 126 ARG A CA 1
ATOM 995 C C . ARG A 1 126 ? -10.584 -23.871 -8.728 1.00 73.44 126 ARG A C 1
ATOM 997 O O . ARG A 1 126 ? -10.043 -23.000 -9.402 1.00 73.44 126 ARG A O 1
ATOM 1004 N N . VAL A 1 127 ? -10.723 -25.121 -9.167 1.00 76.62 127 VAL A N 1
ATOM 1005 C CA . VAL A 1 127 ? -10.242 -25.558 -10.488 1.00 76.62 127 VAL A CA 1
ATOM 1006 C C . VAL A 1 127 ? -10.981 -24.825 -11.606 1.00 76.62 127 VAL A C 1
ATOM 1008 O O . VAL A 1 127 ? -10.349 -24.384 -12.569 1.00 76.62 127 VAL A O 1
ATOM 1011 N N . ARG A 1 128 ? -12.301 -24.641 -11.480 1.00 69.31 128 ARG A N 1
ATOM 1012 C CA . ARG A 1 128 ? -13.098 -23.894 -12.462 1.00 69.31 128 ARG A CA 1
ATOM 1013 C C . ARG A 1 128 ? -12.644 -22.436 -12.555 1.00 69.31 128 ARG A C 1
ATOM 1015 O O . ARG A 1 128 ? -12.449 -21.946 -13.664 1.00 69.31 128 ARG A O 1
ATOM 1022 N N . HIS A 1 129 ? -12.416 -21.777 -11.422 1.00 63.41 129 HIS A N 1
ATOM 1023 C CA . HIS A 1 129 ? -11.933 -20.394 -11.390 1.00 63.41 129 HIS A CA 1
ATOM 1024 C C . HIS A 1 129 ? -10.515 -20.242 -11.953 1.00 63.41 129 HIS A C 1
ATOM 1026 O O . HIS A 1 129 ? -10.291 -19.395 -12.816 1.00 63.41 129 HIS A O 1
ATOM 1032 N N . LEU A 1 130 ? -9.587 -21.120 -11.564 1.00 72.12 130 LEU A N 1
ATOM 1033 C CA . LEU A 1 130 ? -8.220 -21.119 -12.095 1.00 72.12 130 LEU A CA 1
ATOM 1034 C C . LEU A 1 130 ? -8.186 -21.362 -13.607 1.00 72.12 130 LEU A C 1
ATOM 1036 O O . LEU A 1 130 ? -7.381 -20.766 -14.313 1.00 72.12 130 LEU A O 1
ATOM 1040 N N . THR A 1 131 ? -9.077 -22.207 -14.131 1.00 71.94 131 THR A N 1
ATOM 1041 C CA . THR A 1 131 ? -9.163 -22.461 -15.578 1.00 71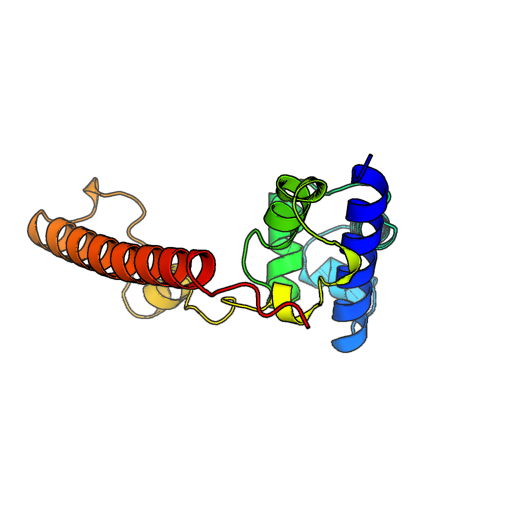.94 131 THR A CA 1
ATOM 1042 C C . THR A 1 131 ? -9.590 -21.206 -16.342 1.00 71.94 131 THR A C 1
ATOM 1044 O O . THR A 1 131 ? -9.063 -20.933 -17.421 1.00 71.94 131 THR A O 1
ATOM 1047 N N . VAL A 1 132 ? -10.505 -20.415 -15.775 1.00 67.81 132 VAL A N 1
ATOM 1048 C CA . VAL A 1 132 ? -10.939 -19.137 -16.358 1.00 67.81 132 VAL A CA 1
ATOM 1049 C C . VAL A 1 132 ? -9.804 -18.114 -16.333 1.00 67.81 132 VAL A C 1
ATOM 1051 O O . VAL A 1 132 ? -9.558 -17.465 -17.346 1.00 67.81 132 VAL A O 1
ATOM 1054 N N . GLU A 1 133 ? -9.076 -17.994 -15.223 1.00 65.81 133 GLU A N 1
ATOM 1055 C CA . GLU A 1 133 ? -7.926 -17.084 -15.120 1.00 65.81 133 GLU A CA 1
ATOM 1056 C C . GLU A 1 133 ? -6.789 -17.472 -16.068 1.00 65.81 133 GLU A C 1
ATOM 1058 O O . GLU A 1 133 ? -6.262 -16.623 -16.783 1.00 65.81 133 GLU A O 1
ATOM 1063 N N . VAL A 1 134 ? -6.455 -18.762 -16.150 1.00 71.56 134 VAL A N 1
ATOM 1064 C CA . VAL A 1 134 ? -5.438 -19.263 -17.085 1.00 71.56 134 VAL A CA 1
ATOM 1065 C C . VAL A 1 134 ? -5.850 -19.029 -18.538 1.00 71.56 134 VAL A C 1
ATOM 1067 O O . VAL A 1 134 ? -4.988 -18.749 -19.365 1.00 71.56 134 VAL A O 1
ATOM 1070 N N . SER A 1 135 ? -7.141 -19.130 -18.863 1.00 70.62 135 SER A N 1
ATOM 1071 C CA . SER A 1 135 ? -7.630 -18.858 -20.221 1.00 70.62 135 SER A CA 1
ATOM 1072 C C . SER A 1 135 ? -7.499 -17.374 -20.566 1.00 70.62 135 SER A C 1
ATOM 1074 O O . SER A 1 135 ? -6.921 -17.052 -21.595 1.00 70.62 135 SER A O 1
ATOM 1076 N N . LYS A 1 136 ? -7.887 -16.472 -19.655 1.00 67.50 136 LYS A N 1
ATOM 1077 C CA . LYS A 1 136 ? -7.705 -15.021 -19.833 1.00 67.50 136 LYS A CA 1
ATOM 1078 C C . LYS A 1 136 ? -6.236 -14.635 -20.027 1.00 67.50 136 LYS A C 1
ATOM 1080 O O . LYS A 1 136 ? -5.912 -13.900 -20.949 1.00 67.50 136 LYS A O 1
ATOM 1085 N N . LEU A 1 137 ? -5.337 -15.198 -19.218 1.00 68.62 137 LEU A N 1
ATOM 1086 C CA . LEU A 1 137 ? -3.893 -14.962 -19.336 1.00 68.62 137 LEU A CA 1
ATOM 1087 C C . LEU A 1 137 ? -3.289 -15.510 -20.639 1.00 68.62 137 LEU A C 1
ATOM 1089 O O . LEU A 1 137 ? -2.261 -15.014 -21.102 1.00 68.62 137 LEU A O 1
ATOM 1093 N N . LYS A 1 138 ? -3.881 -16.561 -21.217 1.00 69.38 138 LYS A N 1
ATOM 1094 C CA . LYS A 1 138 ? -3.480 -17.080 -22.531 1.00 69.38 138 LYS A CA 1
ATOM 1095 C C . LYS A 1 138 ? -3.982 -16.183 -23.654 1.00 69.38 138 LYS A C 1
ATOM 1097 O O . LYS A 1 138 ? -3.184 -15.832 -24.516 1.00 69.38 138 LYS A O 1
ATOM 1102 N N . ASP A 1 139 ? -5.236 -15.752 -23.586 1.00 67.00 139 ASP A N 1
ATOM 1103 C CA . ASP A 1 139 ? -5.831 -14.843 -24.570 1.00 67.00 139 ASP A CA 1
ATOM 1104 C C . ASP A 1 139 ? -5.090 -13.490 -24.600 1.00 67.00 139 ASP A C 1
ATOM 1106 O O . ASP A 1 139 ? -4.826 -12.943 -25.668 1.00 67.00 139 ASP A O 1
ATOM 1110 N N . GLU A 1 140 ? -4.645 -12.988 -23.442 1.00 63.06 140 GLU A N 1
ATOM 1111 C CA . GLU A 1 140 ? -3.810 -11.781 -23.325 1.00 63.06 140 GLU A CA 1
ATOM 1112 C C . GLU A 1 140 ? -2.390 -11.951 -23.901 1.00 63.06 140 GLU A C 1
ATOM 1114 O O . GLU A 1 140 ? -1.796 -10.979 -24.363 1.00 63.06 140 GLU A O 1
ATOM 1119 N N . ARG A 1 141 ? -1.833 -13.173 -23.907 1.00 61.53 141 ARG A N 1
ATOM 1120 C CA . ARG A 1 141 ? -0.533 -13.470 -24.546 1.00 61.53 141 ARG A CA 1
ATOM 1121 C C . ARG A 1 141 ? -0.636 -13.686 -26.055 1.00 61.53 141 ARG A C 1
ATOM 1123 O O . ARG A 1 141 ? 0.374 -13.533 -26.737 1.00 61.53 141 ARG A O 1
ATOM 1130 N N . GLU A 1 142 ? -1.802 -14.081 -26.557 1.00 59.56 142 GLU A N 1
ATOM 1131 C CA . GLU A 1 142 ? -2.042 -14.372 -27.977 1.00 59.56 142 GLU A CA 1
ATOM 1132 C C . GLU A 1 142 ? -2.638 -13.183 -28.751 1.00 59.56 142 GLU A C 1
ATOM 1134 O O . GLU A 1 142 ? -2.729 -13.239 -29.980 1.00 59.56 142 GLU A O 1
ATOM 1139 N N . ALA A 1 143 ? -2.989 -12.084 -28.073 1.00 50.50 143 ALA A N 1
ATOM 1140 C CA . ALA A 1 143 ? -3.389 -10.843 -28.727 1.00 50.50 143 ALA A CA 1
ATOM 1141 C C . ALA A 1 143 ? -2.236 -10.310 -29.613 1.00 50.50 143 ALA A C 1
ATOM 1143 O O . ALA A 1 143 ? -1.144 -10.040 -29.104 1.00 50.50 143 ALA A O 1
ATOM 1144 N N . PRO A 1 144 ? -2.429 -10.170 -30.940 1.00 51.28 144 PRO A N 1
ATOM 1145 C CA . PRO A 1 144 ? -1.374 -9.703 -31.828 1.00 51.28 144 PRO A CA 1
ATOM 1146 C C . PRO A 1 144 ? -1.008 -8.256 -31.491 1.00 51.28 144 PRO A C 1
ATOM 1148 O O . PRO A 1 144 ? -1.892 -7.403 -31.404 1.00 51.28 144 PRO A O 1
ATOM 1151 N N . SER A 1 145 ? 0.296 -7.988 -31.342 1.00 54.47 145 SER A N 1
ATOM 1152 C CA . SER A 1 145 ? 0.860 -6.634 -31.295 1.00 54.47 145 SER A CA 1
ATOM 1153 C C . SER A 1 145 ? 0.374 -5.864 -32.521 1.00 54.47 145 SER A C 1
ATOM 1155 O O . SER A 1 145 ? 0.867 -6.072 -33.632 1.00 54.47 145 SER A O 1
ATOM 1157 N N . THR A 1 146 ? -0.643 -5.021 -32.357 1.00 52.78 146 THR A N 1
ATOM 1158 C CA . THR A 1 146 ? -1.002 -4.022 -33.361 1.00 52.78 146 THR A CA 1
ATOM 1159 C C . THR A 1 146 ? 0.002 -2.885 -33.254 1.00 52.78 146 THR A C 1
ATOM 1161 O O . THR A 1 146 ? -0.286 -1.852 -32.656 1.00 52.78 146 THR A O 1
ATOM 1164 N N . ASP A 1 147 ? 1.188 -3.114 -33.814 1.00 50.25 147 ASP A N 1
ATOM 1165 C CA . ASP A 1 147 ? 2.142 -2.060 -34.141 1.00 50.25 147 ASP A CA 1
ATOM 1166 C C . ASP A 1 147 ? 1.683 -1.357 -35.429 1.00 50.25 147 ASP A C 1
ATOM 1168 O O . ASP A 1 147 ? 1.655 -1.950 -36.516 1.00 50.25 147 ASP A O 1
ATOM 1172 N N . HIS A 1 148 ? 1.328 -0.079 -35.297 1.00 41.09 148 HIS A N 1
ATOM 1173 C CA . HIS A 1 148 ? 1.280 0.902 -36.381 1.00 41.09 148 HIS A CA 1
ATOM 1174 C C . HIS A 1 148 ? 2.025 2.161 -35.954 1.00 41.09 148 HIS A C 1
ATOM 1176 O O . HIS A 1 148 ? 1.724 2.675 -34.854 1.00 41.09 148 HIS A O 1
#

Secondary structure (DSSP, 8-state):
--HHHHHHHHHHHHHHHHHHTT--HHHHHHHTTS-HHHHHHHHTTS-PPPHHHHHHHHHHTTPPTTHHHHHHHTTTTS-TTS--TTTTTTTTTS--HHHHHHHSSS---SGGGS-HHHHHHHHHHHHHHHHHHHHHHHHHHHS-----

Radius of gyration: 18.76 Å; chains: 1; bounding box: 41×49×49 Å